Protein AF-J9FDG3-F1 (afdb_monomer_lite)

Organism: NCBI:txid749906

Structure (mmCIF, N/CA/C/O backbone):
data_AF-J9FDG3-F1
#
_entry.id   AF-J9FDG3-F1
#
loop_
_atom_site.group_PDB
_atom_site.id
_atom_site.type_symbol
_atom_site.label_atom_id
_atom_site.label_alt_id
_atom_site.label_comp_id
_atom_site.label_asym_id
_atom_site.label_entity_id
_atom_site.label_seq_id
_atom_site.pdbx_PDB_ins_code
_atom_site.Cartn_x
_atom_site.Cartn_y
_atom_site.Cartn_z
_atom_site.occupancy
_atom_site.B_iso_or_equiv
_atom_site.auth_seq_id
_atom_site.auth_comp_id
_atom_site.auth_asym_id
_atom_site.auth_atom_id
_atom_site.pdbx_PDB_model_num
ATOM 1 N N . GLU A 1 1 ? -33.854 40.418 53.966 1.00 64.88 1 GLU A N 1
ATOM 2 C CA . GLU A 1 1 ? -34.049 41.088 52.655 1.00 64.88 1 GLU A CA 1
ATOM 3 C C . GLU A 1 1 ? -32.856 41.952 52.209 1.00 64.88 1 GLU A C 1
ATOM 5 O O . GLU A 1 1 ? -32.476 41.895 51.046 1.00 64.88 1 GLU A O 1
ATOM 10 N N . ILE A 1 2 ? -32.213 42.694 53.122 1.00 73.00 2 ILE A N 1
ATOM 11 C CA . ILE A 1 2 ? -31.102 43.628 52.822 1.00 73.00 2 ILE A CA 1
ATOM 12 C C . ILE A 1 2 ? -29.886 42.949 52.161 1.00 73.00 2 ILE A C 1
ATOM 14 O O . ILE A 1 2 ? -29.333 43.473 51.197 1.00 73.00 2 ILE A O 1
ATOM 18 N N . GLN A 1 3 ? -29.503 41.752 52.613 1.00 73.94 3 GLN A N 1
ATOM 19 C CA . GLN A 1 3 ? -28.351 41.024 52.058 1.00 73.94 3 GLN A CA 1
ATOM 20 C C . GLN A 1 3 ? -28.534 40.641 50.580 1.00 73.94 3 GLN A C 1
ATOM 22 O O . GLN A 1 3 ? -27.583 40.698 49.805 1.00 73.94 3 GLN A O 1
ATOM 27 N N . ARG A 1 4 ? -29.767 40.323 50.162 1.00 77.88 4 ARG A N 1
ATOM 28 C CA . ARG A 1 4 ? -30.075 39.902 48.786 1.00 77.88 4 ARG A CA 1
ATOM 29 C C . ARG A 1 4 ? -29.993 41.079 47.807 1.00 77.88 4 ARG A C 1
ATOM 31 O O . ARG A 1 4 ? -29.363 40.962 46.763 1.00 77.88 4 ARG A O 1
ATOM 38 N N . LYS A 1 5 ? -30.524 42.242 48.208 1.00 77.06 5 LYS A N 1
ATOM 39 C CA . LYS A 1 5 ? -30.442 43.499 47.438 1.00 77.06 5 LYS A CA 1
ATOM 40 C C . LYS A 1 5 ? -29.009 44.036 47.334 1.00 77.06 5 LYS A C 1
ATOM 42 O O . LYS A 1 5 ? -28.647 44.609 46.310 1.00 77.06 5 LYS A O 1
ATOM 47 N N . SER A 1 6 ? -28.190 43.840 48.371 1.00 77.94 6 SER A N 1
ATOM 48 C CA . SER A 1 6 ? -26.764 44.198 48.341 1.00 77.94 6 SER A CA 1
ATOM 49 C C . SER A 1 6 ? -25.989 43.349 47.326 1.00 77.94 6 SER A C 1
ATOM 51 O O . SER A 1 6 ? -25.244 43.886 46.507 1.00 77.94 6 SER A O 1
ATOM 53 N N . PHE A 1 7 ? -26.237 42.035 47.316 1.00 81.81 7 PHE A N 1
ATOM 54 C CA . PHE A 1 7 ? -25.605 41.102 46.383 1.00 81.81 7 PHE A CA 1
ATOM 55 C C . PHE A 1 7 ? -25.985 41.379 44.920 1.00 81.81 7 PHE A C 1
ATOM 57 O O . PHE A 1 7 ? -25.121 41.419 44.049 1.00 81.81 7 PHE A O 1
ATOM 64 N N . GLU A 1 8 ? -27.265 41.643 44.643 1.00 80.19 8 GLU A N 1
ATOM 65 C CA . GLU A 1 8 ? -27.723 41.995 43.291 1.00 80.19 8 GLU A CA 1
ATOM 66 C C . GLU A 1 8 ? -27.106 43.305 42.786 1.00 80.19 8 GLU A C 1
ATOM 68 O O . GLU A 1 8 ? -26.728 43.397 41.618 1.00 80.19 8 GLU A O 1
ATOM 73 N N . ARG A 1 9 ? -26.940 44.302 43.667 1.00 79.00 9 ARG A N 1
ATOM 74 C CA . ARG A 1 9 ? -26.308 45.580 43.312 1.00 79.00 9 ARG A CA 1
ATOM 75 C C . ARG A 1 9 ? -24.813 45.416 43.021 1.00 79.00 9 ARG A C 1
ATOM 77 O O . ARG A 1 9 ? -24.331 45.998 42.054 1.00 79.00 9 ARG A O 1
ATOM 84 N N . GLN A 1 10 ? -24.099 44.599 43.803 1.00 76.50 10 GLN A N 1
ATOM 85 C CA . GLN A 1 10 ? -22.696 44.257 43.527 1.00 76.50 10 GLN A CA 1
ATOM 86 C C . GLN A 1 10 ? -22.551 43.530 42.187 1.00 76.50 10 GLN A C 1
ATOM 88 O O . GLN A 1 10 ? -21.759 43.953 41.349 1.00 76.50 10 GLN A O 1
ATOM 93 N N . LYS A 1 11 ? -23.390 42.518 41.936 1.00 78.81 11 LYS A N 1
ATOM 94 C CA . LYS A 1 11 ? -23.383 41.756 40.681 1.00 78.81 11 LYS A CA 1
ATOM 95 C C . LYS A 1 11 ? -23.701 42.626 39.456 1.00 78.81 11 LYS A C 1
ATOM 97 O O . LYS A 1 11 ? -23.141 42.415 38.385 1.00 78.81 11 LYS A O 1
ATOM 102 N N . ALA A 1 12 ? -24.581 43.620 39.596 1.00 78.06 12 ALA A N 1
ATOM 103 C CA . ALA A 1 12 ? -24.896 44.565 38.523 1.00 78.06 12 ALA A CA 1
ATOM 104 C C . ALA A 1 12 ? -23.731 45.522 38.209 1.00 78.06 12 ALA A C 1
ATOM 106 O O . ALA A 1 12 ? -23.481 45.804 37.038 1.00 78.06 12 ALA A O 1
ATOM 107 N N . ILE A 1 13 ? -23.000 45.984 39.231 1.00 75.06 13 ILE A N 1
ATOM 108 C CA . ILE A 1 13 ? -21.799 46.820 39.057 1.00 75.06 13 ILE A CA 1
ATOM 109 C C . ILE A 1 13 ? -20.673 46.013 38.396 1.00 75.06 13 ILE A C 1
ATOM 111 O O . ILE A 1 13 ? -20.053 46.488 37.449 1.00 75.06 13 ILE A O 1
ATOM 115 N N . GLU A 1 14 ? -20.457 44.773 38.833 1.00 68.25 14 GLU A N 1
ATOM 116 C CA . GLU A 1 14 ? -19.460 43.861 38.259 1.00 68.25 14 GLU A CA 1
ATOM 117 C C . GLU A 1 14 ? -19.756 43.534 36.783 1.00 68.25 14 GLU A C 1
ATOM 119 O O . GLU A 1 14 ? -18.870 43.615 35.929 1.00 68.25 14 GLU A O 1
ATOM 124 N N . ASN A 1 15 ? -21.028 43.278 36.452 1.00 70.88 15 ASN A N 1
ATOM 125 C CA . ASN A 1 15 ? -21.485 43.099 35.071 1.00 70.88 15 ASN A CA 1
ATOM 126 C C . ASN A 1 15 ? -21.357 44.376 34.219 1.00 70.88 15 ASN A C 1
ATOM 128 O 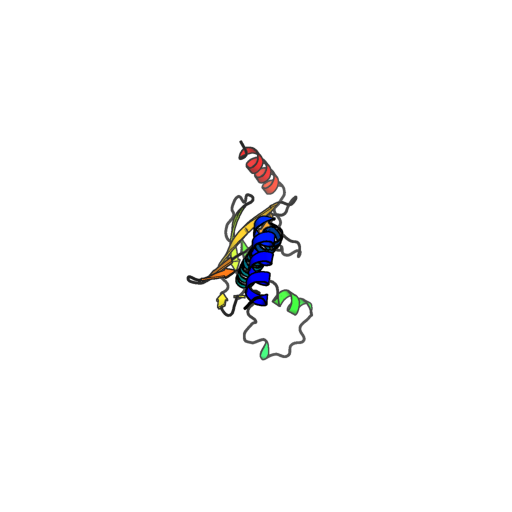O . ASN A 1 15 ? -21.103 44.273 33.018 1.00 70.88 15 ASN A O 1
ATOM 132 N N . GLY A 1 16 ? -21.542 45.562 34.812 1.00 69.69 16 GLY A N 1
ATOM 133 C CA . GLY A 1 16 ? -21.394 46.859 34.141 1.00 69.69 16 GLY A CA 1
ATOM 134 C C . GLY A 1 16 ? -19.938 47.251 33.861 1.00 69.69 16 GLY A C 1
ATOM 135 O O . GLY A 1 16 ? -19.675 47.943 32.882 1.00 69.69 16 GLY A O 1
ATOM 136 N N . LEU A 1 17 ? -18.995 46.764 34.676 1.00 71.19 17 LEU A N 1
ATOM 137 C CA . LEU A 1 17 ? -17.545 46.951 34.516 1.00 71.19 17 LEU A CA 1
ATOM 138 C C . LEU A 1 17 ? -16.888 45.892 33.609 1.00 71.19 17 LEU A C 1
ATOM 140 O O . LEU A 1 17 ? -15.703 45.997 33.307 1.00 71.19 17 LEU A O 1
ATOM 144 N N . GLY A 1 18 ? -17.635 44.872 33.169 1.00 61.62 18 GLY A N 1
ATOM 145 C CA . GLY A 1 18 ? -17.162 43.852 32.223 1.00 61.62 18 GLY A CA 1
ATOM 146 C C . GLY A 1 18 ? -16.192 42.811 32.800 1.00 61.62 18 GLY A C 1
ATOM 147 O O . GLY A 1 18 ? -15.691 41.982 32.045 1.00 61.62 18 GLY A O 1
ATOM 148 N N . ILE A 1 19 ? -15.963 42.811 34.116 1.00 61.19 19 ILE A N 1
ATOM 149 C CA . ILE A 1 19 ? -14.903 42.040 34.791 1.00 61.19 19 ILE A CA 1
ATOM 150 C C . ILE A 1 19 ? -15.129 40.512 34.714 1.00 61.19 19 ILE A C 1
ATOM 152 O O . ILE A 1 19 ? -14.160 39.766 34.714 1.00 61.19 19 ILE A O 1
ATOM 156 N N . GLY A 1 20 ? -16.367 40.032 34.532 1.00 59.16 20 GLY A N 1
ATOM 157 C CA . GLY A 1 20 ? -16.679 38.594 34.398 1.00 59.16 20 GLY A CA 1
ATOM 158 C C . GLY A 1 20 ? -16.922 38.070 32.972 1.00 59.16 20 GLY A C 1
ATOM 159 O O . GLY A 1 20 ? -17.008 36.860 32.775 1.00 59.16 20 GLY A O 1
ATOM 160 N N . ARG A 1 21 ? -17.048 38.943 31.956 1.00 61.09 21 ARG A N 1
ATOM 161 C CA . ARG A 1 21 ? -17.332 38.501 30.569 1.00 61.09 21 ARG A CA 1
ATOM 162 C C . ARG A 1 21 ? -16.129 37.819 29.921 1.00 61.09 21 ARG A C 1
ATOM 164 O O . ARG A 1 21 ? -16.305 36.818 29.237 1.00 61.09 21 ARG A O 1
ATOM 171 N N . PHE A 1 22 ? -14.924 38.320 30.190 1.00 56.16 22 PHE A N 1
ATOM 172 C CA . PHE A 1 22 ? -13.680 37.723 29.699 1.00 56.16 22 PHE A CA 1
ATOM 173 C C . PHE A 1 22 ? -13.487 36.295 30.230 1.00 56.16 22 PHE A C 1
ATOM 175 O O . PHE A 1 22 ? -13.153 35.405 29.454 1.00 56.16 22 PHE A O 1
ATOM 182 N N . ASP A 1 23 ? -13.812 36.053 31.503 1.00 66.69 23 ASP A N 1
ATOM 183 C CA . ASP A 1 23 ? -13.740 34.723 32.118 1.00 66.69 23 ASP A CA 1
ATOM 184 C C . ASP A 1 23 ? -14.783 33.747 31.545 1.00 66.69 23 ASP A C 1
ATOM 186 O O . ASP A 1 23 ? -14.505 32.557 31.368 1.00 66.69 23 ASP A O 1
ATOM 190 N N . GLU A 1 24 ? -16.004 34.212 31.253 1.00 69.00 24 GLU A N 1
ATOM 191 C CA . GLU A 1 24 ? -17.035 33.379 30.620 1.00 69.00 24 GLU A CA 1
ATOM 192 C C . GLU A 1 24 ? -16.695 33.032 29.168 1.00 69.00 24 GLU A C 1
ATOM 194 O O . GLU A 1 24 ? -16.886 31.885 28.749 1.00 69.00 24 GLU A O 1
ATOM 199 N N . ASP A 1 25 ? -16.179 33.996 28.409 1.00 73.25 25 ASP A N 1
ATOM 200 C CA . ASP A 1 25 ? -15.775 33.795 27.020 1.00 73.25 25 ASP A CA 1
ATOM 201 C C . ASP A 1 25 ? -14.540 32.886 26.930 1.00 73.25 25 ASP A C 1
ATOM 203 O O . ASP A 1 25 ? -14.511 31.970 26.106 1.00 73.25 25 ASP A O 1
ATOM 207 N N . GLU A 1 26 ? -13.574 33.026 27.844 1.00 74.75 26 GLU A N 1
ATOM 208 C CA . GLU A 1 26 ? -12.412 32.136 27.936 1.00 74.75 26 GLU A CA 1
ATOM 209 C C . GLU A 1 26 ? -12.817 30.699 28.313 1.00 74.75 26 GLU A C 1
ATOM 211 O O . GLU A 1 26 ? -12.326 29.728 27.727 1.00 74.75 26 GLU A O 1
ATOM 216 N N . ARG A 1 27 ? -13.786 30.528 29.226 1.00 77.44 27 ARG A N 1
ATOM 217 C CA . ARG A 1 27 ? -14.349 29.207 29.565 1.00 77.44 27 ARG A CA 1
ATOM 218 C C . ARG A 1 27 ? -15.084 28.572 28.388 1.00 77.44 27 ARG A C 1
ATOM 220 O O . ARG A 1 27 ? -14.920 27.371 28.162 1.00 77.44 27 ARG A O 1
ATOM 227 N N . LYS A 1 28 ? -15.875 29.344 27.635 1.00 80.12 28 LYS A N 1
ATOM 228 C CA . LYS A 1 28 ? -16.568 28.857 26.429 1.00 80.12 28 LYS A CA 1
ATOM 229 C C . LYS A 1 28 ? -15.578 28.469 25.338 1.00 80.12 28 LYS A C 1
ATOM 231 O O . LYS A 1 28 ? -15.734 27.404 24.744 1.00 80.12 28 LYS A O 1
ATOM 236 N N . GLU A 1 29 ? -14.540 29.270 25.113 1.00 78.38 29 GLU A N 1
ATOM 237 C CA . GLU A 1 29 ? -13.507 28.973 24.119 1.00 78.38 29 GLU A CA 1
ATOM 238 C C . GLU A 1 29 ? -12.692 27.734 24.510 1.00 78.38 29 GLU A C 1
ATOM 240 O O . GLU A 1 29 ? -12.427 26.873 23.668 1.00 78.38 29 GLU A O 1
ATOM 245 N N . LYS A 1 30 ? -12.384 27.562 25.802 1.00 81.25 30 LYS A N 1
ATOM 246 C CA . LYS A 1 30 ? -11.760 26.338 26.319 1.00 81.25 30 LYS A CA 1
ATOM 247 C C . LYS A 1 30 ? -12.657 25.112 26.124 1.00 81.25 30 LYS A C 1
ATOM 249 O O . LYS A 1 30 ? -12.190 24.104 25.608 1.00 81.25 30 LYS A O 1
ATOM 254 N N . GLN A 1 31 ? -13.954 25.201 26.430 1.00 82.81 31 GLN A N 1
ATOM 255 C CA . GLN A 1 31 ? -14.911 24.112 26.175 1.00 82.81 31 GLN A CA 1
ATOM 256 C C . GLN A 1 31 ? -15.048 23.785 24.679 1.00 82.81 31 GLN A C 1
ATOM 258 O O . GLN A 1 31 ? -15.151 22.613 24.300 1.00 82.81 31 GLN A O 1
ATOM 263 N N . ARG A 1 32 ? -15.012 24.798 23.805 1.00 80.88 32 ARG A N 1
ATOM 264 C CA . ARG A 1 32 ? -14.991 24.615 22.345 1.00 80.88 32 ARG A CA 1
ATOM 265 C C . ARG A 1 32 ? -13.715 23.916 21.888 1.00 80.88 32 ARG A C 1
ATOM 267 O O . ARG A 1 32 ? -13.781 22.970 21.111 1.00 80.88 32 ARG A O 1
ATOM 274 N N . ARG A 1 33 ? -12.555 24.330 22.397 1.00 78.81 33 ARG A N 1
ATOM 275 C CA . ARG A 1 33 ? -11.270 23.676 22.114 1.00 78.81 33 ARG A CA 1
ATOM 276 C C . ARG A 1 33 ? -11.250 22.228 22.591 1.00 78.81 33 ARG A C 1
ATOM 278 O O . ARG A 1 33 ? -10.859 21.356 21.821 1.00 78.81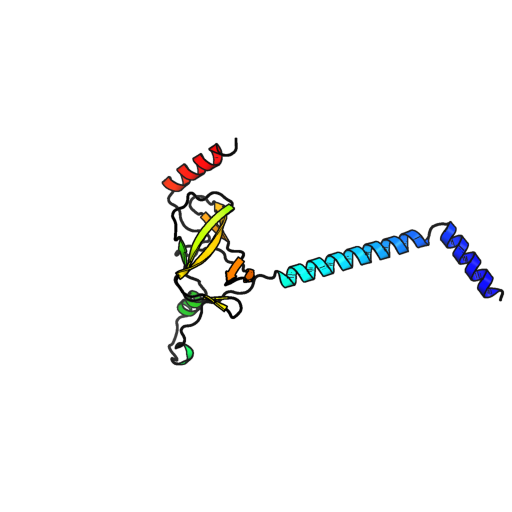 33 ARG A O 1
ATOM 285 N N . ASP A 1 34 ? -11.733 21.969 23.800 1.00 83.19 34 ASP A N 1
ATOM 286 C CA . ASP A 1 34 ? -11.777 20.630 24.388 1.00 83.19 34 ASP A CA 1
ATOM 287 C C . ASP A 1 34 ? -12.751 19.709 23.637 1.00 83.19 34 ASP A C 1
ATOM 289 O O . ASP A 1 34 ? -12.452 18.535 23.416 1.00 83.19 34 ASP A O 1
ATOM 293 N N . SER A 1 35 ? -13.900 20.228 23.189 1.00 80.12 35 SER A N 1
ATOM 294 C CA . SER A 1 35 ? -14.848 19.465 22.363 1.00 80.12 35 SER A CA 1
ATOM 295 C C . SER A 1 35 ? -14.293 19.169 20.967 1.00 80.12 35 SER A C 1
ATOM 297 O O . SER A 1 35 ? -14.359 18.023 20.526 1.00 80.12 35 SER A O 1
ATOM 299 N N . ILE A 1 36 ? -13.659 20.141 20.303 1.00 79.69 36 ILE A N 1
ATOM 300 C CA . ILE A 1 36 ? -12.975 19.924 19.016 1.00 79.69 36 ILE A CA 1
ATOM 301 C C . ILE A 1 36 ? -11.831 18.910 19.168 1.00 79.69 36 ILE A C 1
ATOM 303 O O . ILE A 1 36 ? -11.640 18.058 18.299 1.00 79.69 36 ILE A O 1
ATOM 307 N N . ALA A 1 37 ? -11.078 18.974 20.269 1.00 79.94 37 ALA A N 1
ATOM 308 C CA . ALA A 1 37 ? -10.005 18.031 20.556 1.00 79.94 37 ALA A CA 1
ATOM 309 C C . ALA A 1 37 ? -10.539 16.605 20.755 1.00 79.94 37 ALA A C 1
ATOM 311 O O . ALA A 1 37 ? -9.993 15.684 20.150 1.00 79.94 37 ALA A O 1
ATOM 312 N N . ARG A 1 38 ? -11.631 16.421 21.515 1.00 79.94 38 ARG A N 1
ATOM 313 C CA . ARG A 1 38 ? -12.278 15.106 21.683 1.00 79.94 38 ARG A CA 1
ATOM 314 C C . ARG A 1 38 ? -12.772 14.533 20.362 1.00 79.94 38 ARG A C 1
ATOM 316 O O . ARG A 1 38 ? -12.458 13.387 20.068 1.00 79.94 38 ARG A O 1
ATOM 323 N N . VAL A 1 39 ? -13.463 15.329 19.543 1.00 77.69 39 VAL A N 1
ATOM 324 C CA . VAL A 1 39 ? -13.960 14.874 18.232 1.00 77.69 39 VAL A CA 1
ATOM 325 C C . VAL A 1 39 ? -12.798 14.454 17.327 1.00 77.69 39 VAL A C 1
ATOM 327 O O . VAL A 1 39 ? -12.819 13.360 16.771 1.00 77.69 39 VAL A O 1
ATOM 330 N N . ARG A 1 40 ? -11.726 15.256 17.245 1.00 75.81 40 ARG A N 1
ATOM 331 C CA . ARG A 1 40 ? -10.515 14.882 16.487 1.00 75.81 40 ARG A CA 1
ATOM 332 C C . ARG A 1 40 ? -9.853 13.616 17.022 1.00 75.81 40 ARG A C 1
ATOM 334 O O . ARG A 1 40 ? -9.301 12.837 16.248 1.00 75.81 40 ARG A O 1
ATOM 341 N N . GLN A 1 41 ? -9.860 13.424 18.338 1.00 71.00 41 GLN A N 1
ATOM 342 C CA . GLN A 1 41 ? -9.281 12.246 18.970 1.00 71.00 41 GLN A CA 1
ATOM 343 C C . GLN A 1 41 ? -10.120 10.996 18.666 1.00 71.00 41 GLN A C 1
ATOM 345 O O . GLN A 1 41 ? -9.552 9.984 18.272 1.00 71.00 41 GLN A O 1
ATOM 350 N N . GLU A 1 42 ? -11.449 11.083 18.730 1.00 71.75 42 GLU A N 1
ATOM 351 C CA . GLU A 1 42 ? -12.373 10.003 18.354 1.00 71.75 42 GLU A CA 1
ATOM 352 C C . GLU A 1 42 ? -12.295 9.641 16.864 1.00 71.75 42 GLU A C 1
ATOM 354 O O . GLU A 1 42 ? -12.267 8.459 16.513 1.00 71.75 42 GLU A O 1
ATOM 359 N N . GLU A 1 43 ? -12.195 10.630 15.973 1.00 69.06 43 GLU A N 1
ATOM 360 C CA . GLU A 1 43 ? -11.961 10.385 14.545 1.00 69.06 43 GLU A CA 1
ATOM 361 C C . GLU A 1 43 ? -10.614 9.701 14.304 1.00 69.06 43 GLU A C 1
ATOM 363 O O . GLU A 1 43 ? -10.521 8.770 13.499 1.00 69.06 43 GLU A O 1
ATOM 368 N N . LYS A 1 44 ? -9.571 10.111 15.037 1.00 70.50 44 LYS A N 1
ATOM 369 C CA . LYS A 1 44 ? -8.251 9.480 14.972 1.00 70.50 44 LYS A CA 1
ATOM 370 C C . LYS A 1 44 ? -8.297 8.034 15.458 1.00 70.50 44 LYS A C 1
ATOM 372 O O . LYS A 1 44 ? -7.673 7.202 14.812 1.00 70.50 44 LYS A O 1
ATOM 377 N N . GLU A 1 45 ? -9.031 7.728 16.534 1.00 69.50 45 GLU A N 1
ATOM 378 C CA . GLU A 1 45 ? -9.261 6.356 17.020 1.00 69.50 45 GLU A CA 1
ATOM 379 C C . GLU A 1 45 ? -10.003 5.504 15.983 1.00 69.50 45 GLU A C 1
ATOM 381 O O . GLU A 1 45 ? -9.571 4.393 15.674 1.00 69.50 45 GLU A O 1
ATOM 386 N N . ARG A 1 46 ? -11.087 6.031 15.394 1.00 67.25 46 ARG A N 1
ATOM 387 C CA . ARG A 1 46 ? -11.844 5.334 14.339 1.00 67.25 46 ARG A CA 1
ATOM 388 C C . ARG A 1 46 ? -11.007 5.069 13.096 1.00 67.25 46 ARG A C 1
ATOM 390 O O . ARG A 1 46 ? -11.158 4.018 12.479 1.00 67.25 46 ARG A O 1
ATOM 397 N N . ASN A 1 47 ? -10.139 6.008 12.731 1.00 67.69 47 ASN A N 1
ATOM 398 C CA . ASN A 1 47 ? -9.266 5.903 11.568 1.00 67.69 47 ASN A CA 1
ATOM 399 C C . ASN A 1 47 ? -7.889 5.304 11.903 1.00 67.69 47 ASN A C 1
ATOM 401 O O . ASN A 1 47 ? -6.931 5.459 11.144 1.00 67.69 47 ASN A O 1
ATOM 405 N N . ARG A 1 48 ? -7.746 4.613 13.043 1.00 76.00 48 ARG A N 1
ATOM 406 C CA . ARG A 1 48 ? -6.503 3.891 13.320 1.00 76.00 48 ARG A CA 1
ATOM 407 C C . ARG A 1 48 ? -6.303 2.798 12.266 1.00 76.00 48 ARG A C 1
ATOM 409 O O . ARG A 1 48 ? -7.224 2.011 12.028 1.00 76.00 48 ARG A O 1
ATOM 416 N N . PRO A 1 49 ? -5.115 2.730 11.636 1.00 71.19 49 PRO A N 1
ATOM 417 C CA . PRO A 1 49 ? -4.830 1.703 10.649 1.00 71.19 49 PRO A CA 1
ATOM 418 C C . PRO A 1 49 ? -4.885 0.338 11.327 1.00 71.19 49 PRO A C 1
ATOM 420 O O . PRO A 1 49 ? -4.246 0.112 12.356 1.00 71.19 49 PRO A O 1
ATOM 423 N N . LYS A 1 50 ? -5.669 -0.572 10.756 1.00 76.50 50 LYS A N 1
ATOM 424 C CA . LYS A 1 50 ? -5.808 -1.923 11.282 1.00 76.50 50 LYS A CA 1
ATOM 425 C C . LYS A 1 50 ? -4.603 -2.763 10.884 1.00 76.50 50 LYS A C 1
ATOM 427 O O . LYS A 1 50 ? -4.080 -2.644 9.774 1.00 76.50 50 LYS A O 1
ATOM 432 N N . LEU A 1 51 ? -4.174 -3.611 11.814 1.00 70.62 51 LEU A N 1
ATOM 433 C CA . LEU A 1 51 ? -3.050 -4.511 11.601 1.00 70.62 51 LEU A CA 1
ATOM 434 C C . LEU A 1 51 ? -3.420 -5.573 10.561 1.00 70.62 51 LEU A C 1
ATOM 436 O O . LEU A 1 51 ? -4.507 -6.157 10.606 1.00 70.62 51 LEU A O 1
ATOM 440 N N . VAL A 1 52 ? -2.497 -5.815 9.636 1.00 65.88 52 VAL A N 1
ATOM 441 C CA . VAL A 1 52 ? -2.593 -6.879 8.640 1.00 65.88 52 VAL A CA 1
ATOM 442 C C . VAL A 1 52 ? -1.592 -7.962 9.001 1.00 65.88 52 VAL A C 1
ATOM 444 O O . VAL A 1 52 ? -0.440 -7.655 9.295 1.00 65.88 52 VAL A O 1
ATOM 447 N N . ILE A 1 53 ? -2.038 -9.215 8.991 1.00 73.25 53 ILE A N 1
ATOM 448 C CA . ILE A 1 53 ? -1.225 -10.372 9.364 1.00 73.25 53 ILE A CA 1
ATOM 449 C C . ILE A 1 53 ? -1.361 -11.407 8.246 1.00 73.25 53 ILE A C 1
ATOM 451 O O . ILE A 1 53 ? -2.460 -11.606 7.720 1.00 73.25 53 ILE A O 1
ATOM 455 N N . LYS A 1 54 ? -0.267 -12.070 7.863 1.00 69.69 54 LYS A N 1
ATOM 456 C CA . LYS A 1 54 ? -0.331 -13.219 6.953 1.00 69.69 54 LYS A CA 1
ATOM 457 C C . LYS A 1 54 ? -1.222 -14.292 7.578 1.00 69.69 54 LYS A C 1
ATOM 459 O O . LYS A 1 54 ? -1.126 -14.562 8.776 1.00 69.69 54 LYS A O 1
ATOM 464 N N . SER A 1 55 ? -2.133 -14.872 6.800 1.00 65.62 55 SER A N 1
ATOM 465 C CA . SER A 1 55 ? -2.914 -15.999 7.301 1.00 65.62 55 SER A CA 1
ATOM 466 C C . SER A 1 55 ? -1.957 -17.177 7.472 1.00 65.62 55 SER A C 1
ATOM 468 O O . SER A 1 55 ? -1.400 -17.639 6.482 1.00 65.62 55 SER A O 1
ATOM 470 N N . GLY A 1 56 ? -1.760 -17.655 8.702 1.00 58.16 56 GLY A N 1
ATOM 471 C CA . GLY A 1 56 ? -0.966 -18.860 8.939 1.00 58.16 56 GLY A CA 1
ATOM 472 C C . GLY A 1 56 ? -1.531 -20.052 8.164 1.00 58.16 56 GLY A C 1
ATOM 473 O O . GLY A 1 56 ? -2.754 -20.182 8.011 1.00 58.16 56 GLY A O 1
ATOM 474 N N . ASP A 1 57 ? -0.644 -20.912 7.666 1.00 59.56 57 ASP A N 1
ATOM 475 C CA . ASP A 1 57 ? -1.038 -22.207 7.127 1.00 59.56 57 ASP A CA 1
ATOM 476 C C . ASP A 1 57 ? -1.782 -22.980 8.217 1.00 59.56 57 ASP A C 1
ATOM 478 O O . ASP A 1 57 ? -1.296 -23.147 9.335 1.00 59.56 57 ASP A O 1
ATOM 482 N N . THR A 1 58 ? -2.973 -23.478 7.892 1.00 54.66 58 THR A N 1
ATOM 483 C CA . THR A 1 58 ? -3.901 -24.176 8.802 1.00 54.66 58 THR A CA 1
ATOM 484 C C . THR A 1 58 ? -3.330 -25.444 9.460 1.00 54.66 58 THR A C 1
ATOM 486 O O . THR A 1 58 ? -4.024 -26.095 10.234 1.00 54.66 58 THR A O 1
ATOM 489 N N . ASN A 1 59 ? -2.081 -25.807 9.157 1.00 57.75 59 ASN A N 1
ATOM 490 C CA . ASN A 1 59 ? -1.376 -26.969 9.692 1.00 57.75 59 ASN A CA 1
ATOM 491 C C . ASN A 1 59 ? -0.195 -26.611 10.613 1.00 57.75 59 ASN A C 1
ATOM 493 O O . ASN A 1 59 ? 0.391 -27.524 11.188 1.00 57.75 59 ASN A O 1
ATOM 497 N N . ALA A 1 60 ? 0.141 -25.326 10.784 1.00 59.25 60 ALA A N 1
ATOM 498 C CA . ALA A 1 60 ? 1.267 -24.900 11.619 1.00 59.25 60 ALA A CA 1
ATOM 499 C C . ALA A 1 60 ? 1.095 -25.291 13.102 1.00 59.25 60 ALA A C 1
ATOM 501 O O . ALA A 1 60 ? 2.072 -25.588 13.774 1.00 59.25 60 ALA A O 1
ATOM 502 N N . GLU A 1 61 ? -0.143 -25.386 13.598 1.00 57.94 61 GLU A N 1
ATOM 503 C CA . GLU A 1 61 ? -0.423 -25.823 14.978 1.00 57.94 61 GLU A CA 1
ATOM 504 C C . GLU A 1 61 ? -0.263 -27.338 15.200 1.00 57.94 61 GLU A C 1
ATOM 506 O O . GLU A 1 61 ? -0.254 -27.798 16.338 1.00 57.94 61 GLU A O 1
ATOM 511 N N . LYS A 1 62 ? -0.151 -28.139 14.130 1.00 67.06 62 LYS A N 1
ATOM 512 C CA . LYS A 1 62 ? -0.065 -29.610 14.219 1.00 67.06 62 LYS A CA 1
ATOM 513 C C 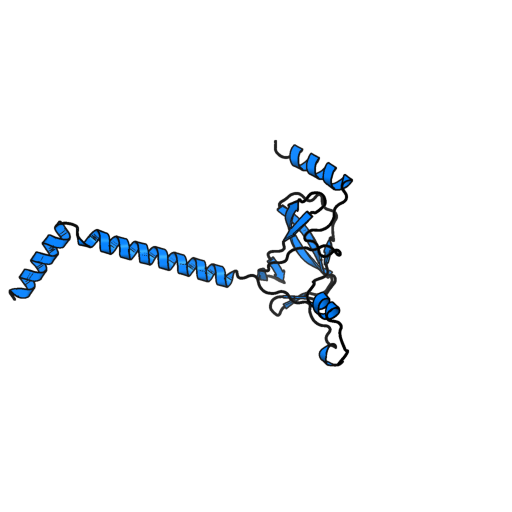. LYS A 1 62 ? 1.366 -30.147 14.181 1.00 67.06 62 LYS A C 1
ATOM 515 O O . LYS A 1 62 ? 1.558 -31.342 14.392 1.00 67.06 62 LYS A O 1
ATOM 520 N N . PHE A 1 63 ? 2.356 -29.292 13.927 1.00 67.56 63 PHE A N 1
ATOM 521 C CA . PHE A 1 63 ? 3.761 -29.675 13.824 1.00 67.56 63 PHE A CA 1
ATOM 522 C C . PHE A 1 63 ? 4.630 -28.788 14.716 1.00 67.56 63 PHE A C 1
ATOM 524 O O . PHE A 1 63 ? 4.703 -27.580 14.527 1.00 67.56 63 PHE A O 1
ATOM 531 N N . HIS A 1 64 ? 5.343 -29.403 15.660 1.00 63.34 64 HIS A N 1
ATOM 532 C CA . HIS A 1 64 ? 6.366 -28.737 16.471 1.00 63.34 64 HIS A CA 1
ATOM 533 C C . HIS A 1 64 ? 7.710 -28.734 15.731 1.00 63.34 64 HIS A C 1
ATOM 535 O O . HIS A 1 64 ? 8.681 -29.343 16.178 1.00 63.34 64 HIS A O 1
ATOM 541 N N . THR A 1 65 ? 7.761 -28.112 14.556 1.00 66.56 65 THR A N 1
ATOM 542 C CA . THR A 1 65 ? 9.020 -27.956 13.820 1.00 66.56 65 THR A CA 1
ATOM 543 C C . THR A 1 65 ? 9.840 -26.845 14.469 1.00 66.56 65 THR A C 1
ATOM 545 O O . THR A 1 65 ? 9.309 -25.778 14.775 1.00 66.56 65 THR A O 1
ATOM 548 N N . VAL A 1 66 ? 11.137 -27.082 14.685 1.00 60.88 66 VAL A N 1
ATOM 549 C CA . VAL A 1 66 ? 12.068 -26.024 15.096 1.00 60.88 66 VAL A CA 1
ATOM 550 C C . VAL A 1 66 ? 12.196 -25.057 13.923 1.00 60.88 66 VAL A C 1
ATOM 552 O O . VAL A 1 66 ? 12.881 -25.346 12.947 1.00 60.88 66 VAL A O 1
ATOM 555 N N . THR A 1 67 ? 11.468 -23.950 13.997 1.00 59.03 67 THR A N 1
ATOM 556 C CA . THR A 1 67 ? 11.508 -22.883 12.998 1.00 59.03 67 THR A CA 1
ATOM 557 C C . THR A 1 67 ? 12.648 -21.925 13.320 1.00 59.03 67 THR A C 1
ATOM 559 O O . THR A 1 67 ? 12.888 -21.582 14.482 1.00 59.03 67 THR A O 1
ATOM 562 N N . SER A 1 68 ? 13.349 -21.491 12.278 1.00 57.34 68 SER A N 1
ATOM 563 C CA . SER A 1 68 ? 14.408 -20.494 12.387 1.00 57.34 68 SER A CA 1
ATOM 564 C C . SER A 1 68 ? 13.774 -19.125 12.668 1.00 57.34 68 SER A C 1
ATOM 566 O O . SER A 1 68 ? 12.673 -18.855 12.187 1.00 57.34 68 SER A O 1
ATOM 568 N N . PRO A 1 69 ? 14.430 -18.207 13.398 1.00 58.22 69 PRO A N 1
ATOM 569 C CA . PRO A 1 69 ? 13.912 -16.848 13.599 1.00 58.22 69 PRO A CA 1
ATOM 570 C C . PRO A 1 69 ? 13.523 -16.139 12.287 1.00 58.22 69 PRO A C 1
ATOM 572 O O . PRO A 1 69 ? 12.587 -15.337 12.275 1.00 58.22 69 PRO A O 1
ATOM 575 N N . ASP A 1 70 ? 14.197 -16.490 11.190 1.00 54.69 70 ASP A N 1
ATOM 576 C CA . ASP A 1 70 ? 13.931 -15.985 9.844 1.00 54.69 70 ASP A CA 1
ATOM 577 C C . ASP A 1 70 ? 12.563 -16.425 9.291 1.00 54.69 70 ASP A C 1
ATOM 579 O O . ASP A 1 70 ? 11.856 -15.587 8.729 1.00 54.69 70 ASP A O 1
ATOM 583 N N . ASP A 1 71 ? 12.096 -17.657 9.542 1.00 56.91 71 ASP A N 1
ATOM 584 C CA . ASP A 1 71 ? 10.767 -18.087 9.060 1.00 56.91 71 ASP A CA 1
ATOM 585 C C . ASP A 1 71 ? 9.642 -17.340 9.805 1.00 56.91 71 ASP A C 1
ATOM 587 O O . ASP A 1 71 ? 8.582 -17.038 9.250 1.00 56.91 71 ASP A O 1
ATOM 591 N N . ALA A 1 72 ? 9.875 -16.974 11.071 1.00 55.06 72 ALA A N 1
ATOM 592 C CA . ALA A 1 72 ? 8.943 -16.158 11.851 1.00 55.06 72 ALA A CA 1
ATOM 593 C C . ALA A 1 72 ? 8.897 -14.690 11.378 1.00 55.06 72 ALA A C 1
ATOM 595 O O . ALA A 1 72 ? 7.877 -14.011 11.557 1.00 55.06 72 ALA A O 1
ATOM 596 N N . ALA A 1 73 ? 9.981 -14.186 10.779 1.00 53.34 73 ALA A N 1
ATOM 597 C CA . ALA A 1 73 ? 10.028 -12.875 10.137 1.00 53.34 73 ALA A CA 1
ATOM 598 C C . ALA A 1 73 ? 9.377 -12.905 8.741 1.00 53.34 73 ALA A C 1
ATOM 600 O O . ALA A 1 73 ? 8.564 -12.026 8.440 1.00 53.34 73 ALA A O 1
ATOM 601 N N . GLU A 1 74 ? 9.627 -13.946 7.937 1.00 54.19 74 GLU A N 1
ATOM 602 C CA . GLU A 1 74 ? 8.927 -14.188 6.665 1.00 54.19 74 GLU A CA 1
ATOM 603 C C . GLU A 1 74 ? 7.410 -14.327 6.848 1.00 54.19 74 GLU A C 1
ATOM 605 O O . GLU A 1 74 ? 6.631 -13.877 6.005 1.00 54.19 74 GLU A O 1
ATOM 610 N N . ALA A 1 75 ? 6.962 -14.881 7.978 1.00 59.53 75 ALA A N 1
ATOM 611 C CA . ALA A 1 75 ? 5.544 -14.966 8.315 1.00 59.53 75 ALA A CA 1
ATOM 612 C C . ALA A 1 75 ? 4.866 -13.590 8.488 1.00 59.53 75 ALA A C 1
ATOM 614 O O . ALA A 1 75 ? 3.643 -13.498 8.401 1.00 59.53 75 ALA A O 1
ATOM 615 N N . LYS A 1 76 ? 5.618 -12.505 8.724 1.00 66.56 76 LYS A N 1
ATOM 616 C CA . LYS A 1 76 ? 5.054 -11.150 8.881 1.00 66.56 76 LYS A CA 1
ATOM 617 C C . LYS A 1 76 ? 4.985 -10.372 7.569 1.00 66.56 76 LYS A C 1
ATOM 619 O O . LYS A 1 76 ? 4.218 -9.413 7.481 1.00 66.56 76 LYS A O 1
ATOM 624 N N . LEU A 1 77 ? 5.766 -10.764 6.565 1.00 78.75 77 LEU A N 1
ATOM 625 C CA . LEU A 1 77 ? 5.821 -10.080 5.279 1.00 78.75 77 LEU A CA 1
ATOM 626 C C . LEU A 1 77 ? 4.704 -10.577 4.357 1.00 78.75 77 LEU A C 1
ATOM 628 O O . LEU A 1 77 ? 4.461 -11.774 4.213 1.00 78.75 77 LEU A O 1
ATOM 632 N N . ILE A 1 78 ? 4.017 -9.633 3.717 1.00 87.25 78 ILE A N 1
ATOM 633 C CA . ILE A 1 78 ? 2.962 -9.923 2.746 1.00 87.25 78 ILE A CA 1
ATOM 634 C C . ILE A 1 78 ? 3.578 -9.880 1.360 1.00 87.25 78 ILE A C 1
ATOM 636 O O . ILE A 1 78 ? 3.983 -8.816 0.889 1.00 87.25 78 ILE A O 1
ATOM 640 N N . ARG A 1 79 ? 3.608 -11.024 0.682 1.00 90.31 79 ARG A N 1
ATOM 641 C CA . ARG A 1 79 ? 4.118 -11.091 -0.685 1.00 90.31 79 ARG A CA 1
ATOM 642 C C . ARG A 1 79 ? 3.044 -10.649 -1.670 1.00 90.31 79 ARG A C 1
ATOM 644 O O . ARG A 1 79 ? 1.906 -11.124 -1.639 1.00 90.31 79 ARG A O 1
ATOM 651 N N . ALA A 1 80 ? 3.421 -9.757 -2.574 1.00 92.69 80 ALA A N 1
ATOM 652 C CA . ALA A 1 80 ? 2.575 -9.286 -3.658 1.00 92.69 80 ALA A CA 1
ATOM 653 C C . ALA A 1 80 ? 3.421 -9.015 -4.905 1.00 92.69 80 ALA A C 1
ATOM 655 O O . ALA A 1 80 ? 4.618 -8.762 -4.806 1.00 92.69 80 ALA A O 1
ATOM 656 N N . MET A 1 81 ? 2.790 -9.044 -6.073 1.00 92.56 81 MET A N 1
ATOM 657 C CA . MET A 1 81 ? 3.408 -8.665 -7.342 1.00 92.56 81 MET A CA 1
ATOM 658 C C . MET A 1 81 ? 2.711 -7.447 -7.939 1.00 92.56 81 MET A C 1
ATOM 660 O O . MET A 1 81 ? 1.509 -7.263 -7.753 1.00 92.56 81 MET A O 1
ATOM 664 N N . ILE A 1 82 ? 3.439 -6.635 -8.698 1.00 91.50 82 ILE A N 1
ATOM 665 C CA . ILE A 1 82 ? 2.827 -5.591 -9.520 1.00 91.50 82 ILE A CA 1
ATOM 666 C C . ILE A 1 82 ? 2.191 -6.278 -10.732 1.00 91.50 82 ILE A C 1
ATOM 668 O O . ILE A 1 82 ? 2.874 -6.945 -11.502 1.00 91.50 82 ILE A O 1
ATOM 672 N N . ASP A 1 83 ? 0.872 -6.154 -10.874 1.00 88.31 83 ASP A N 1
ATOM 673 C CA . ASP A 1 83 ? 0.114 -6.870 -11.915 1.00 88.31 83 ASP A CA 1
ATOM 674 C C . ASP A 1 83 ? 0.172 -6.171 -13.279 1.00 88.31 83 ASP A C 1
ATOM 676 O O . ASP A 1 83 ? -0.077 -6.786 -14.309 1.00 88.31 83 ASP A O 1
ATOM 680 N N . GLN A 1 84 ? 0.462 -4.868 -13.294 1.00 86.44 84 GLN A N 1
ATOM 681 C CA . GLN A 1 84 ? 0.462 -4.054 -14.506 1.00 86.44 84 GLN A CA 1
ATOM 682 C C . GLN A 1 84 ? 1.678 -3.143 -14.579 1.00 86.44 84 GLN A C 1
ATOM 684 O O . GLN A 1 84 ? 1.987 -2.418 -13.632 1.00 86.44 84 GLN A O 1
ATOM 689 N N . THR A 1 85 ? 2.298 -3.122 -15.755 1.00 81.81 85 THR A N 1
ATOM 690 C CA . THR A 1 85 ? 3.291 -2.118 -16.119 1.00 81.81 85 THR A CA 1
ATOM 691 C C . THR A 1 85 ? 2.579 -0.800 -16.394 1.00 81.81 85 THR A C 1
ATOM 693 O O . THR A 1 85 ? 1.893 -0.655 -17.404 1.00 81.81 85 THR A O 1
ATOM 696 N N . THR A 1 86 ? 2.752 0.166 -15.498 1.00 79.62 86 THR A N 1
ATOM 697 C CA . THR A 1 86 ? 2.160 1.502 -15.618 1.00 79.62 86 THR A CA 1
ATOM 698 C C . THR A 1 86 ? 3.256 2.552 -15.508 1.00 79.62 86 THR A C 1
ATOM 700 O O . THR A 1 86 ? 4.097 2.468 -14.613 1.00 79.62 86 THR A O 1
ATOM 703 N N . LYS A 1 87 ? 3.227 3.573 -16.379 1.00 79.31 87 LYS A N 1
ATOM 704 C CA . LYS A 1 87 ? 4.051 4.780 -16.212 1.00 79.31 87 LYS A CA 1
ATOM 705 C C . LYS A 1 87 ? 3.601 5.496 -14.937 1.00 79.31 87 LYS A C 1
ATOM 707 O O . LYS A 1 87 ? 2.545 6.122 -14.897 1.00 79.31 87 LYS A O 1
ATOM 712 N N . ALA A 1 88 ? 4.373 5.326 -13.876 1.00 75.19 88 ALA A N 1
ATOM 713 C CA . ALA A 1 88 ? 3.983 5.703 -12.532 1.00 75.19 88 ALA A CA 1
ATOM 714 C C . ALA A 1 88 ? 4.505 7.101 -12.207 1.00 75.19 88 ALA A C 1
ATOM 716 O O . ALA A 1 88 ? 5.706 7.248 -12.070 1.00 75.19 88 ALA A O 1
ATOM 717 N N . LYS A 1 89 ? 3.619 8.094 -12.067 1.00 82.88 89 LYS A N 1
ATOM 718 C CA . LYS A 1 89 ? 3.899 9.416 -11.471 1.00 82.88 89 LYS A CA 1
ATOM 719 C C . LYS A 1 89 ? 3.595 9.440 -9.979 1.00 82.88 89 LYS A C 1
ATOM 721 O O . LYS A 1 89 ? 2.952 8.525 -9.466 1.00 82.88 89 LYS A O 1
ATOM 726 N N . GLU A 1 90 ? 4.015 10.489 -9.279 1.00 85.50 90 GLU A N 1
ATOM 727 C CA . GLU A 1 90 ? 3.628 10.665 -7.877 1.00 85.50 90 GLU A CA 1
ATOM 728 C C . GLU A 1 90 ? 2.100 10.730 -7.788 1.00 85.50 90 GLU A C 1
ATOM 730 O O . GLU A 1 90 ? 1.443 11.300 -8.660 1.00 85.50 90 GLU A O 1
ATOM 735 N N . GLY A 1 91 ? 1.518 10.033 -6.813 1.00 86.56 91 GLY A N 1
ATOM 736 C CA . GLY A 1 91 ? 0.069 9.872 -6.700 1.00 86.56 91 GLY A CA 1
ATOM 737 C C . GLY A 1 91 ? -0.557 8.873 -7.682 1.00 86.56 91 GLY A C 1
ATOM 738 O O . GLY A 1 91 ? -1.753 8.593 -7.578 1.00 86.56 91 GLY A O 1
ATOM 739 N N . THR A 1 92 ? 0.211 8.271 -8.599 1.00 89.94 92 THR A N 1
ATOM 740 C CA . THR A 1 92 ? -0.323 7.238 -9.502 1.00 89.94 92 THR A CA 1
ATOM 741 C C . THR A 1 92 ? -0.761 6.014 -8.712 1.00 89.94 92 THR A C 1
ATOM 743 O O . THR A 1 92 ? -0.079 5.570 -7.786 1.00 89.94 92 THR A O 1
ATOM 746 N N . ARG A 1 93 ? -1.910 5.448 -9.092 1.00 91.81 93 ARG A N 1
ATOM 747 C CA . ARG A 1 93 ? -2.436 4.227 -8.480 1.00 91.81 93 ARG A CA 1
ATOM 748 C C . ARG A 1 93 ? -1.770 3.000 -9.094 1.00 91.81 93 ARG A C 1
ATOM 750 O O . ARG A 1 93 ? -1.790 2.820 -10.308 1.00 91.81 93 ARG A O 1
ATOM 757 N N . LEU A 1 94 ? -1.231 2.140 -8.240 1.00 92.38 94 LEU A N 1
ATOM 758 C CA . LEU A 1 94 ? -0.626 0.864 -8.601 1.00 92.38 94 LEU A CA 1
ATOM 759 C C . LEU A 1 94 ? -1.514 -0.292 -8.143 1.00 92.38 94 LEU A C 1
ATOM 761 O O . LEU A 1 94 ? -2.161 -0.218 -7.094 1.00 92.38 94 LEU A O 1
ATOM 765 N N . ARG A 1 95 ? -1.532 -1.363 -8.941 1.00 94.25 95 ARG A N 1
ATOM 766 C CA . ARG A 1 95 ? -2.266 -2.598 -8.647 1.00 94.25 95 ARG A CA 1
ATOM 767 C C . ARG A 1 95 ? -1.283 -3.678 -8.218 1.00 94.25 95 ARG A C 1
ATOM 769 O O . ARG A 1 95 ? -0.427 -4.090 -9.001 1.00 94.25 95 ARG A O 1
ATOM 776 N N . PHE A 1 96 ? -1.441 -4.137 -6.985 1.00 94.06 96 PHE A N 1
ATOM 777 C CA . PHE A 1 96 ? -0.654 -5.208 -6.395 1.00 94.06 96 PHE A CA 1
ATOM 778 C C . PHE A 1 96 ? -1.520 -6.456 -6.296 1.00 94.06 96 PHE A C 1
ATOM 780 O O . PHE A 1 96 ? -2.597 -6.416 -5.715 1.00 94.06 96 PHE A O 1
ATOM 787 N N . LYS A 1 97 ? -1.074 -7.573 -6.848 1.00 95.06 97 LYS A N 1
ATOM 788 C CA . LYS A 1 97 ? -1.741 -8.863 -6.713 1.00 95.06 97 LYS A CA 1
ATOM 789 C C . LYS A 1 97 ? -1.100 -9.638 -5.575 1.00 95.06 97 LYS A C 1
ATOM 791 O O . LYS A 1 97 ? 0.107 -9.865 -5.597 1.00 95.06 97 LYS A O 1
ATOM 796 N N . LEU A 1 98 ? -1.895 -10.043 -4.591 1.00 94.12 98 LEU A N 1
ATOM 797 C CA . LEU A 1 98 ? -1.406 -10.842 -3.473 1.00 94.12 98 LEU A CA 1
ATOM 798 C C . LEU A 1 98 ? -0.898 -12.202 -3.947 1.00 94.12 98 LEU A C 1
ATOM 800 O O . LEU A 1 98 ? -1.550 -12.868 -4.750 1.00 94.12 98 LEU A O 1
ATOM 804 N N . LEU A 1 99 ? 0.248 -12.622 -3.425 1.00 92.19 99 LEU A N 1
ATOM 805 C CA . LEU A 1 99 ? 0.799 -13.961 -3.642 1.00 92.19 99 LEU A CA 1
ATOM 806 C C . LEU A 1 99 ? 0.475 -14.897 -2.472 1.00 92.19 99 LEU A C 1
ATOM 808 O O . LEU A 1 99 ? 0.345 -16.102 -2.680 1.00 92.19 99 LEU A O 1
ATOM 812 N N . ASP A 1 100 ? 0.246 -14.325 -1.289 1.00 88.44 100 ASP A N 1
ATOM 813 C CA . ASP A 1 100 ? -0.100 -15.043 -0.064 1.00 88.44 100 ASP A CA 1
ATOM 814 C C . ASP A 1 100 ? -1.560 -14.787 0.354 1.00 88.44 100 ASP A C 1
ATOM 816 O O . ASP A 1 100 ? -2.142 -13.740 0.056 1.00 88.44 100 ASP A O 1
ATOM 820 N N . ASP A 1 101 ? -2.147 -15.739 1.086 1.00 88.38 101 ASP A N 1
ATOM 821 C CA . ASP A 1 101 ? -3.388 -15.513 1.833 1.00 88.38 101 ASP A CA 1
ATOM 822 C C . ASP A 1 101 ? -3.087 -14.582 3.028 1.00 88.38 101 ASP A C 1
ATOM 824 O O . ASP A 1 101 ? -2.178 -14.844 3.821 1.00 88.38 101 ASP A O 1
ATOM 828 N N . ILE A 1 102 ? -3.863 -13.509 3.195 1.00 89.81 102 ILE A N 1
ATOM 829 C CA . ILE A 1 102 ? -3.706 -12.565 4.314 1.00 89.81 102 ILE A CA 1
ATOM 830 C C . ILE A 1 102 ? -5.002 -12.416 5.101 1.00 89.81 102 ILE A C 1
ATOM 832 O O . ILE A 1 102 ? -6.0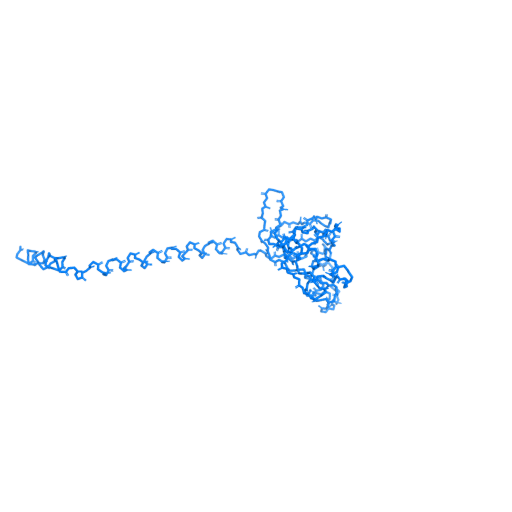96 -12.490 4.546 1.00 89.81 102 ILE A O 1
ATOM 836 N N . THR A 1 103 ? -4.896 -12.147 6.397 1.00 87.75 103 THR A N 1
ATOM 837 C CA . THR A 1 103 ? -6.036 -11.803 7.247 1.00 87.75 103 THR A CA 1
ATOM 838 C C . THR A 1 103 ? -5.950 -10.328 7.623 1.00 87.75 103 THR A C 1
ATOM 840 O O . THR A 1 103 ? -5.019 -9.888 8.298 1.00 87.75 103 THR A O 1
ATOM 843 N N . VAL A 1 104 ? -6.954 -9.554 7.215 1.00 85.50 104 VAL A N 1
ATOM 844 C CA . VAL A 1 104 ? -7.110 -8.140 7.563 1.00 85.50 104 VAL A CA 1
ATOM 845 C C . VAL A 1 104 ? -8.391 -8.008 8.379 1.00 85.50 104 VAL A C 1
ATOM 847 O O . VAL A 1 104 ? -9.478 -8.236 7.858 1.00 85.50 104 VAL A O 1
ATOM 850 N N . SER A 1 105 ? -8.301 -7.608 9.651 1.00 81.75 105 SER A N 1
ATOM 851 C CA . SER A 1 105 ? -9.494 -7.335 10.485 1.00 81.75 105 SER A CA 1
ATOM 852 C C . SER A 1 105 ? -10.521 -8.475 10.502 1.00 81.75 105 SER A C 1
ATOM 854 O O . SER A 1 105 ? -11.692 -8.268 10.178 1.00 81.75 105 SER A O 1
ATOM 856 N N . ASN A 1 106 ? -10.064 -9.692 10.807 1.00 82.12 106 ASN A N 1
ATOM 857 C CA . ASN A 1 106 ? -10.867 -10.924 10.795 1.00 82.12 106 ASN A CA 1
ATOM 858 C C . ASN A 1 106 ? -11.454 -11.303 9.423 1.00 82.12 106 ASN A C 1
ATOM 860 O O . ASN A 1 106 ? -12.242 -12.240 9.335 1.00 82.12 106 ASN A O 1
ATOM 864 N N . THR A 1 107 ? -11.058 -10.622 8.348 1.00 85.06 107 THR A N 1
ATOM 865 C CA . THR A 1 107 ? -11.462 -10.958 6.982 1.00 85.06 107 THR A CA 1
ATOM 866 C C . THR A 1 107 ? -10.275 -11.551 6.239 1.00 85.06 107 THR A C 1
ATOM 868 O O . THR A 1 107 ? -9.214 -10.933 6.153 1.00 85.06 107 THR A O 1
ATOM 871 N N . LYS A 1 108 ? -10.439 -12.770 5.721 1.00 88.06 108 LYS A N 1
ATOM 872 C CA . LYS A 1 108 ? -9.395 -13.465 4.967 1.00 88.06 108 LYS A CA 1
ATOM 873 C C . LYS A 1 108 ? -9.455 -13.058 3.496 1.00 88.06 108 LYS A C 1
ATOM 875 O O . LYS A 1 108 ? -10.471 -13.262 2.838 1.00 88.06 108 LYS A O 1
ATOM 880 N N . LEU A 1 109 ? -8.360 -12.511 2.986 1.00 90.56 109 LEU A N 1
ATOM 881 C CA . LEU A 1 109 ? -8.138 -12.222 1.577 1.00 90.56 109 LEU A CA 1
ATOM 882 C C . LEU A 1 109 ? -7.292 -13.337 0.988 1.00 90.56 109 LEU A C 1
ATOM 884 O O . LEU A 1 109 ? -6.263 -13.724 1.541 1.00 90.56 109 LEU A O 1
ATOM 888 N N . LYS A 1 110 ? -7.759 -13.875 -0.132 1.00 91.50 110 LYS A N 1
ATOM 889 C CA . LYS A 1 110 ? -7.088 -14.976 -0.808 1.00 91.50 110 LYS A CA 1
ATOM 890 C C . LYS A 1 110 ? -5.937 -14.477 -1.660 1.00 91.50 110 LYS A C 1
ATOM 892 O O . LYS A 1 110 ? -6.008 -13.373 -2.213 1.00 91.50 110 LYS A O 1
ATOM 897 N N . LYS A 1 111 ? -4.923 -15.323 -1.836 1.00 92.19 111 LYS A N 1
ATOM 898 C CA . LYS A 1 111 ? -3.926 -15.136 -2.889 1.00 92.19 111 LYS A CA 1
ATOM 899 C C . LYS A 1 111 ? -4.626 -14.848 -4.221 1.00 92.19 111 LYS A C 1
ATOM 901 O O . LYS A 1 111 ? -5.671 -15.420 -4.532 1.00 92.19 111 LYS A O 1
ATOM 906 N N . GLY A 1 112 ? -4.067 -13.931 -4.993 1.00 93.50 112 GLY A N 1
ATOM 907 C CA . GLY A 1 112 ? -4.647 -13.409 -6.226 1.00 93.50 112 GLY A CA 1
ATOM 908 C C . GLY A 1 112 ? -5.565 -12.199 -6.042 1.00 93.50 112 GLY A C 1
ATOM 909 O O . GLY A 1 112 ? -5.904 -11.574 -7.043 1.00 93.50 112 GLY A O 1
ATOM 910 N N . THR A 1 113 ? -5.935 -11.829 -4.810 1.00 93.56 113 THR A N 1
ATOM 911 C CA . THR A 1 113 ? -6.719 -10.609 -4.562 1.00 93.56 113 THR A CA 1
ATOM 912 C C . THR A 1 113 ? -5.889 -9.364 -4.875 1.00 93.56 113 THR A C 1
ATOM 914 O O . THR A 1 113 ? -4.701 -9.296 -4.552 1.00 93.56 113 THR A O 1
ATOM 917 N N . TYR A 1 114 ? -6.526 -8.370 -5.490 1.00 93.56 114 TYR A N 1
ATOM 918 C CA . TYR A 1 114 ? -5.895 -7.104 -5.837 1.00 93.56 114 TYR A CA 1
ATOM 919 C C . TYR A 1 114 ? -5.953 -6.102 -4.684 1.00 93.56 114 TYR A C 1
ATOM 921 O O . TYR A 1 114 ? -7.013 -5.828 -4.126 1.00 93.56 114 TYR A O 1
ATOM 929 N N . LEU A 1 115 ? -4.804 -5.516 -4.374 1.00 93.56 115 LEU A N 1
ATOM 930 C CA . LEU A 1 115 ? -4.642 -4.355 -3.518 1.00 93.56 115 LEU A CA 1
ATOM 931 C C . LEU A 1 115 ? -4.290 -3.143 -4.375 1.00 93.56 115 LEU A C 1
ATOM 933 O O . LEU A 1 115 ? -3.616 -3.249 -5.401 1.00 93.56 115 LEU A O 1
ATOM 937 N N . TYR A 1 116 ? -4.725 -1.974 -3.923 1.00 93.19 116 TYR A N 1
ATOM 938 C CA . TYR A 1 116 ? -4.497 -0.719 -4.622 1.00 93.19 116 TYR A CA 1
ATOM 939 C C . TYR A 1 116 ? -3.674 0.197 -3.732 1.00 93.19 116 TYR A C 1
ATOM 941 O O . TYR A 1 116 ? -4.110 0.562 -2.644 1.00 93.19 116 TYR A O 1
ATOM 949 N N . GLY A 1 117 ? -2.489 0.564 -4.206 1.00 93.94 117 GLY A N 1
ATOM 950 C CA . GLY A 1 117 ? -1.625 1.531 -3.540 1.00 93.94 117 GLY A CA 1
ATOM 951 C C . GLY A 1 117 ? -1.436 2.779 -4.381 1.00 93.94 117 GLY A C 1
ATOM 952 O O . GLY A 1 117 ? -1.758 2.802 -5.568 1.00 93.94 117 GLY A O 1
ATOM 953 N N . THR A 1 118 ? -0.901 3.819 -3.765 1.00 93.69 118 THR A N 1
ATOM 954 C CA . THR A 1 118 ? -0.500 5.060 -4.427 1.00 93.69 118 THR A CA 1
ATOM 955 C C . THR A 1 118 ? 1.004 5.217 -4.337 1.00 93.69 118 THR A C 1
ATOM 957 O O . THR A 1 118 ? 1.592 4.942 -3.290 1.00 93.69 118 THR A O 1
ATOM 960 N N . VAL A 1 119 ? 1.624 5.682 -5.416 1.00 93.31 119 VAL A N 1
ATOM 961 C CA . VAL A 1 119 ? 3.031 6.085 -5.397 1.00 93.31 119 VAL A CA 1
ATOM 962 C C . VAL A 1 119 ? 3.183 7.284 -4.473 1.00 93.31 119 VAL A C 1
ATOM 964 O O . VAL A 1 119 ? 2.576 8.327 -4.710 1.00 93.31 119 VAL A O 1
ATOM 967 N N . SER A 1 120 ? 3.977 7.122 -3.421 1.00 91.44 120 SER A N 1
ATOM 968 C CA . SER A 1 120 ? 4.214 8.148 -2.406 1.00 91.44 120 SER A CA 1
ATOM 969 C C . SER A 1 120 ? 5.466 8.980 -2.670 1.00 91.44 120 SER A C 1
ATOM 971 O O . SER A 1 120 ? 5.647 10.003 -2.023 1.00 91.44 120 SER A O 1
ATOM 973 N N . GLY A 1 121 ? 6.340 8.549 -3.583 1.00 88.50 121 GLY A N 1
ATOM 974 C CA . GLY A 1 121 ? 7.515 9.320 -3.973 1.00 88.50 121 GLY A CA 1
ATOM 975 C C . GLY A 1 121 ? 8.542 8.516 -4.761 1.00 88.50 121 GLY A C 1
ATOM 976 O O . GLY A 1 121 ? 8.430 7.296 -4.914 1.00 88.50 121 GLY A O 1
ATOM 977 N N . PHE A 1 122 ? 9.569 9.221 -5.229 1.00 85.88 122 PHE A N 1
ATOM 978 C CA . PHE A 1 122 ? 10.665 8.669 -6.021 1.00 85.88 122 PHE A CA 1
ATOM 979 C C . PHE A 1 122 ? 11.998 8.925 -5.322 1.00 85.88 122 PHE A C 1
ATOM 981 O O . PHE A 1 122 ? 12.307 10.050 -4.939 1.00 85.88 122 PHE A O 1
ATOM 988 N N . GLY A 1 123 ? 12.784 7.866 -5.150 1.00 82.31 123 GLY A N 1
ATOM 989 C CA . GLY A 1 123 ? 14.220 7.947 -4.902 1.00 82.31 123 GLY A CA 1
ATOM 990 C C . GLY A 1 123 ? 14.998 7.856 -6.217 1.00 82.31 123 GLY A C 1
ATOM 991 O O . GLY A 1 123 ? 14.409 7.830 -7.290 1.00 82.31 123 GLY A O 1
ATOM 992 N N . GLN A 1 124 ? 16.325 7.748 -6.142 1.00 78.44 124 GLN A N 1
ATOM 993 C CA . GLN A 1 124 ? 17.195 7.758 -7.327 1.00 78.44 124 GLN A CA 1
ATOM 994 C C . GLN A 1 124 ? 16.947 6.589 -8.303 1.00 78.44 124 GLN A C 1
ATOM 996 O O . GLN A 1 124 ? 17.042 6.770 -9.509 1.00 78.44 124 GLN A O 1
ATOM 1001 N N . GLN A 1 125 ? 16.619 5.400 -7.791 1.00 84.94 125 GLN A N 1
ATOM 1002 C CA . GLN A 1 125 ? 16.263 4.203 -8.576 1.00 84.94 125 GLN A CA 1
ATOM 1003 C C . GLN A 1 125 ? 15.163 3.394 -7.869 1.00 84.94 125 GLN A C 1
ATOM 1005 O O . GLN A 1 125 ? 15.075 2.172 -7.988 1.00 84.94 125 GLN A O 1
ATOM 1010 N N . ARG A 1 126 ? 14.348 4.075 -7.054 1.00 88.25 126 ARG A N 1
ATOM 1011 C CA . ARG A 1 126 ? 13.299 3.442 -6.250 1.00 88.25 126 ARG A CA 1
ATOM 1012 C C . ARG A 1 126 ? 11.998 4.194 -6.348 1.00 88.25 126 ARG A C 1
ATOM 1014 O O . ARG A 1 126 ? 11.972 5.415 -6.220 1.00 88.25 126 ARG A O 1
ATOM 1021 N N . VAL A 1 127 ? 10.915 3.444 -6.473 1.00 90.19 127 VAL A N 1
ATOM 1022 C CA . VAL A 1 127 ? 9.561 3.983 -6.408 1.00 90.19 127 VAL A CA 1
ATOM 1023 C C . VAL A 1 127 ? 8.935 3.537 -5.098 1.00 90.19 127 VAL A C 1
ATOM 1025 O O . VAL A 1 127 ? 8.777 2.343 -4.840 1.00 90.19 127 VAL A O 1
ATOM 1028 N N . LYS A 1 128 ? 8.586 4.504 -4.250 1.00 93.06 128 LYS A N 1
ATOM 1029 C CA . LYS A 1 128 ? 7.897 4.249 -2.986 1.00 93.06 128 LYS A CA 1
ATOM 1030 C C . LYS A 1 128 ? 6.398 4.181 -3.230 1.00 93.06 128 LYS A C 1
ATOM 1032 O O . LYS A 1 128 ? 5.842 5.000 -3.960 1.00 93.06 128 LYS A O 1
ATOM 1037 N N . ALA A 1 129 ? 5.735 3.223 -2.597 1.00 93.62 129 ALA A N 1
ATOM 1038 C CA . ALA A 1 129 ? 4.291 3.079 -2.678 1.00 93.62 129 ALA A CA 1
ATOM 1039 C C . ALA A 1 129 ? 3.699 2.760 -1.307 1.00 93.62 129 ALA A C 1
ATOM 1041 O O . ALA A 1 129 ? 4.297 2.045 -0.499 1.00 93.62 129 ALA A O 1
ATOM 1042 N N . THR A 1 130 ? 2.505 3.2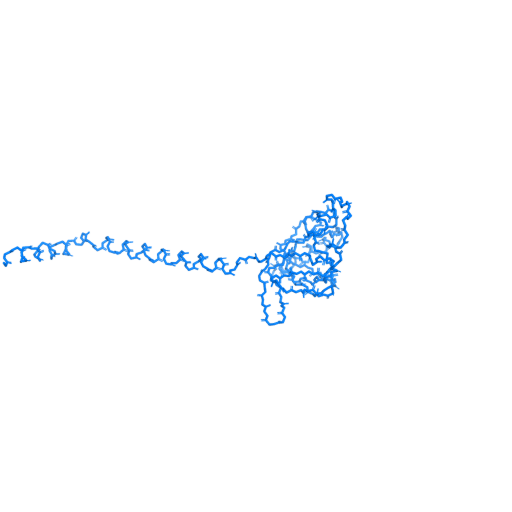90 -1.066 1.00 94.56 130 THR A N 1
ATOM 1043 C CA . THR A 1 130 ? 1.752 3.107 0.173 1.00 94.56 130 THR A CA 1
ATOM 1044 C C . THR A 1 130 ? 0.345 2.606 -0.123 1.00 94.56 130 THR A C 1
ATOM 1046 O O . THR A 1 130 ? -0.282 2.991 -1.110 1.00 94.56 130 THR A O 1
ATOM 1049 N N . ILE A 1 131 ? -0.167 1.736 0.745 1.00 94.81 131 ILE A N 1
ATOM 1050 C CA . ILE A 1 131 ? -1.552 1.256 0.711 1.00 94.81 131 ILE A CA 1
ATOM 1051 C C . ILE A 1 131 ? -2.216 1.723 2.004 1.00 94.81 131 ILE A C 1
ATOM 1053 O O . ILE A 1 131 ? -1.798 1.343 3.101 1.00 94.81 131 ILE A O 1
ATOM 1057 N N . THR A 1 132 ? -3.234 2.571 1.868 1.00 93.00 132 THR A N 1
ATOM 1058 C CA . THR A 1 132 ? -3.949 3.203 2.991 1.00 93.00 132 THR A CA 1
ATOM 1059 C C . THR A 1 132 ? -5.308 2.567 3.272 1.00 93.00 132 THR A C 1
ATOM 1061 O O . THR A 1 132 ? -5.856 2.702 4.364 1.00 93.00 132 THR A O 1
ATOM 1064 N N . SER A 1 133 ? -5.876 1.859 2.295 1.00 90.75 133 SER A N 1
ATOM 1065 C CA . SER A 1 133 ? -7.155 1.172 2.448 1.00 90.75 133 SER A CA 1
ATOM 1066 C C . SER A 1 133 ? -7.236 -0.066 1.563 1.00 90.75 133 SER A C 1
ATOM 1068 O O . SER A 1 133 ? -6.645 -0.117 0.484 1.00 90.75 133 SER A O 1
ATOM 1070 N N . ILE A 1 134 ? -7.976 -1.067 2.033 1.00 91.44 134 ILE A N 1
ATOM 1071 C CA . ILE A 1 134 ? -8.308 -2.280 1.284 1.00 91.44 134 ILE A CA 1
ATOM 1072 C C . ILE A 1 134 ? -9.830 -2.371 1.206 1.00 91.44 134 ILE A C 1
ATOM 1074 O O . ILE A 1 134 ? -10.507 -2.300 2.232 1.00 91.44 134 ILE A O 1
ATOM 1078 N N . LEU A 1 135 ? -10.363 -2.516 -0.006 1.00 88.19 135 LEU A N 1
ATOM 1079 C CA . LEU A 1 135 ? -11.788 -2.737 -0.238 1.00 88.19 135 LEU A CA 1
ATOM 1080 C C . LEU A 1 135 ? -12.083 -4.237 -0.185 1.00 88.19 135 LEU A C 1
ATOM 1082 O O . LEU A 1 135 ? -11.475 -5.010 -0.925 1.00 88.19 135 LEU A O 1
ATOM 1086 N N . VAL A 1 136 ? -13.014 -4.644 0.677 1.00 87.00 136 VAL A N 1
ATOM 1087 C CA . VAL A 1 136 ? -13.457 -6.037 0.791 1.00 87.00 136 VAL A CA 1
ATOM 1088 C C . VAL A 1 136 ? -14.981 -6.083 0.794 1.00 87.00 136 VAL A C 1
ATOM 1090 O O . VAL A 1 136 ? -15.617 -5.634 1.751 1.00 87.00 136 VAL A O 1
ATOM 1093 N N . GLY A 1 137 ? -15.572 -6.597 -0.290 1.00 84.81 137 GLY A N 1
ATOM 1094 C CA . GLY A 1 137 ? -17.000 -6.397 -0.560 1.00 84.81 137 GLY A CA 1
ATOM 1095 C C . GLY A 1 137 ? -17.303 -4.898 -0.633 1.00 84.81 137 GLY A C 1
ATOM 1096 O O . GLY A 1 137 ? -16.614 -4.176 -1.345 1.00 84.81 137 GLY A O 1
ATOM 1097 N N . ASP A 1 138 ? -18.241 -4.427 0.190 1.00 85.44 138 ASP A N 1
ATOM 1098 C CA . ASP A 1 138 ? -18.629 -3.007 0.276 1.00 85.44 138 ASP A CA 1
ATOM 1099 C C . ASP A 1 138 ? -17.973 -2.257 1.449 1.00 85.44 138 ASP A C 1
ATOM 1101 O O . ASP A 1 138 ? -18.401 -1.167 1.835 1.00 85.44 138 ASP A O 1
ATOM 1105 N N . LYS A 1 139 ? -16.952 -2.847 2.084 1.00 85.81 139 LYS A N 1
ATOM 1106 C CA . LYS A 1 139 ? -16.315 -2.285 3.282 1.00 85.81 139 LYS A CA 1
ATOM 1107 C C . LYS A 1 139 ? -14.887 -1.850 2.993 1.00 85.81 139 LYS A C 1
ATOM 1109 O O . LYS A 1 139 ? -14.057 -2.647 2.559 1.00 85.81 139 LYS A O 1
ATOM 1114 N N . PHE A 1 140 ? -14.587 -0.598 3.325 1.00 86.94 140 PHE A N 1
ATOM 1115 C CA . PHE A 1 140 ? -13.223 -0.084 3.348 1.00 86.94 140 PHE A CA 1
ATOM 1116 C C . PHE A 1 140 ? -12.570 -0.403 4.686 1.00 86.94 140 PHE A C 1
ATOM 1118 O O . PHE A 1 140 ? -13.084 -0.055 5.752 1.00 86.94 140 PHE A O 1
ATOM 1125 N N . ILE A 1 141 ? -11.419 -1.062 4.625 1.00 89.88 141 ILE A N 1
ATOM 1126 C CA . ILE A 1 141 ? -10.589 -1.324 5.789 1.00 89.88 141 ILE A CA 1
ATOM 1127 C C . ILE A 1 141 ? -9.364 -0.423 5.718 1.00 89.88 141 ILE A C 1
ATOM 1129 O O . ILE A 1 141 ? -8.530 -0.583 4.830 1.00 89.88 141 ILE A O 1
ATOM 1133 N N . ASN A 1 142 ? -9.251 0.508 6.665 1.00 90.25 142 ASN A N 1
ATOM 1134 C CA . ASN A 1 142 ? -8.093 1.390 6.763 1.00 90.25 142 ASN A CA 1
ATOM 1135 C C . ASN A 1 142 ? -6.879 0.593 7.238 1.00 90.25 142 ASN A C 1
ATOM 1137 O O . ASN A 1 142 ? -6.931 -0.087 8.264 1.00 90.25 142 ASN A O 1
ATOM 1141 N N . VAL A 1 143 ? -5.789 0.684 6.485 1.00 90.50 143 VAL A N 1
ATOM 1142 C CA . VAL A 1 143 ? -4.519 -0.003 6.736 1.00 90.50 143 VAL A CA 1
ATOM 1143 C C . VAL A 1 143 ? -3.369 0.978 6.525 1.00 90.50 143 VAL A C 1
ATOM 1145 O O . VAL A 1 143 ? -3.555 2.074 6.007 1.00 90.50 143 VAL A O 1
ATOM 1148 N N . LYS A 1 144 ? -2.159 0.605 6.934 1.00 92.00 144 LYS A N 1
ATOM 1149 C CA . LYS A 1 144 ? -0.952 1.378 6.633 1.00 92.00 144 LYS A CA 1
ATOM 1150 C C . LYS A 1 144 ? 0.152 0.412 6.240 1.00 92.00 144 LYS A C 1
ATOM 1152 O O . LYS A 1 144 ? 0.877 -0.072 7.102 1.00 92.00 144 LYS A O 1
ATOM 1157 N N . LEU A 1 145 ? 0.230 0.107 4.949 1.00 91.06 145 LEU A N 1
ATOM 1158 C CA . LEU A 1 145 ? 1.261 -0.768 4.397 1.00 91.06 145 LEU A CA 1
ATOM 1159 C C . LEU A 1 145 ? 2.221 0.055 3.537 1.00 91.06 145 LEU A C 1
ATOM 1161 O O . LEU A 1 145 ? 1.779 0.862 2.715 1.00 91.06 145 LEU A O 1
ATOM 1165 N N . SER A 1 146 ? 3.517 -0.178 3.727 1.00 91.94 146 SER A N 1
ATOM 1166 C CA . SER A 1 146 ? 4.583 0.297 2.842 1.00 91.94 146 SER A CA 1
ATOM 1167 C C . SER A 1 146 ? 5.072 -0.864 1.986 1.00 91.94 146 SER A C 1
ATOM 1169 O O . SER A 1 146 ? 5.086 -2.010 2.437 1.00 91.94 146 SER A O 1
ATOM 1171 N N . VAL A 1 147 ? 5.460 -0.566 0.751 1.00 92.12 147 VAL A N 1
ATOM 1172 C CA . VAL A 1 147 ? 6.017 -1.557 -0.173 1.00 92.12 147 VAL A CA 1
ATOM 1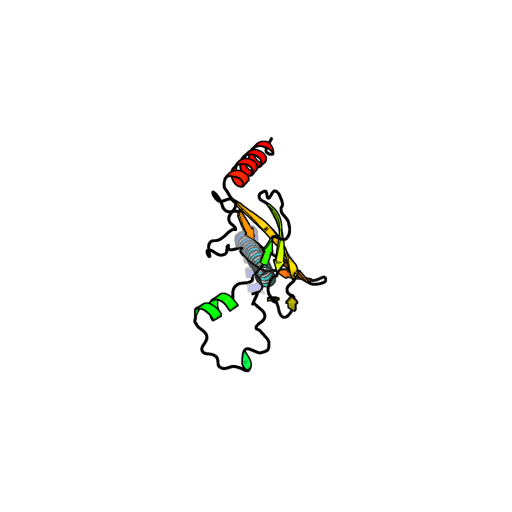173 C C . VAL A 1 147 ? 7.528 -1.645 0.017 1.00 92.12 147 VAL A C 1
ATOM 1175 O O . VAL A 1 147 ? 8.209 -0.621 0.034 1.00 92.12 147 VAL A O 1
ATOM 1178 N N . PHE A 1 148 ? 8.038 -2.868 0.124 1.00 91.31 148 PHE A N 1
ATOM 1179 C CA . PHE A 1 148 ? 9.462 -3.185 0.214 1.00 91.31 148 PHE A CA 1
ATOM 1180 C C . PHE A 1 148 ? 9.847 -4.102 -0.946 1.00 91.31 148 PHE A C 1
ATOM 1182 O O . PHE A 1 148 ? 9.019 -4.899 -1.395 1.00 91.31 148 PHE A O 1
ATOM 1189 N N . ASP A 1 149 ? 11.075 -3.963 -1.435 1.00 90.69 149 ASP A N 1
ATOM 1190 C CA . ASP A 1 149 ? 11.645 -4.887 -2.417 1.00 90.69 149 ASP A CA 1
ATOM 1191 C C . ASP A 1 149 ? 12.231 -6.131 -1.720 1.00 90.69 149 ASP A C 1
ATOM 1193 O O . ASP A 1 149 ? 12.342 -6.187 -0.493 1.00 90.69 149 ASP A O 1
ATOM 1197 N N . ASN A 1 150 ? 12.630 -7.135 -2.499 1.00 87.50 150 ASN A N 1
ATOM 1198 C CA . ASN A 1 150 ? 13.203 -8.391 -2.006 1.00 87.50 150 ASN A CA 1
ATOM 1199 C C . ASN A 1 150 ? 14.571 -8.209 -1.321 1.00 87.50 150 ASN A C 1
ATOM 1201 O O . ASN A 1 150 ? 15.052 -9.127 -0.665 1.00 87.50 150 ASN A O 1
ATOM 1205 N N . ASP A 1 151 ? 15.191 -7.037 -1.462 1.00 86.06 151 ASP A N 1
ATOM 1206 C CA . ASP A 1 151 ? 16.407 -6.648 -0.743 1.00 86.06 151 ASP A CA 1
ATOM 1207 C C . ASP A 1 151 ? 16.133 -6.022 0.638 1.00 86.06 151 ASP A C 1
ATOM 1209 O O . ASP A 1 151 ? 17.064 -5.629 1.341 1.00 86.06 151 ASP A O 1
ATOM 1213 N N . GLY A 1 152 ? 14.861 -5.926 1.042 1.00 83.62 152 GLY A N 1
ATOM 1214 C CA . GLY A 1 152 ? 14.447 -5.398 2.341 1.00 83.62 152 GLY A CA 1
ATOM 1215 C C . GLY A 1 152 ? 14.419 -3.871 2.429 1.00 83.62 152 GLY A C 1
ATOM 1216 O O . GLY A 1 152 ? 14.091 -3.327 3.485 1.00 83.62 152 GLY A O 1
ATOM 1217 N N . MET A 1 153 ? 14.724 -3.153 1.347 1.00 87.50 153 MET A N 1
ATOM 1218 C CA . MET A 1 153 ? 14.650 -1.694 1.313 1.00 87.50 153 MET A CA 1
ATOM 1219 C C . MET A 1 153 ? 13.263 -1.208 0.863 1.00 87.50 153 MET A C 1
ATOM 1221 O O . MET A 1 153 ? 12.566 -1.847 0.073 1.00 87.50 153 MET A O 1
ATOM 1225 N N . GLU A 1 154 ? 12.849 -0.044 1.373 1.00 89.31 154 GLU A N 1
ATOM 1226 C CA . GLU A 1 154 ? 11.555 0.556 1.028 1.00 89.31 154 GLU A CA 1
ATOM 1227 C C . GLU A 1 154 ? 11.524 1.026 -0.435 1.00 89.31 154 GLU A C 1
ATOM 1229 O O . GLU A 1 154 ? 12.410 1.750 -0.900 1.00 89.31 154 GLU A O 1
ATOM 1234 N N . GLY A 1 155 ? 10.436 0.685 -1.124 1.00 90.62 155 GLY A N 1
ATOM 1235 C CA . GLY A 1 155 ? 10.207 0.972 -2.534 1.00 90.62 155 GLY A CA 1
ATOM 1236 C C . GLY A 1 155 ? 10.846 -0.065 -3.451 1.00 90.62 155 GLY A C 1
ATOM 1237 O O . GLY A 1 155 ? 11.899 -0.612 -3.139 1.00 90.62 155 GLY A O 1
ATOM 1238 N N . PHE A 1 156 ? 10.210 -0.322 -4.592 1.00 89.44 156 PHE A N 1
ATOM 1239 C CA . PHE A 1 156 ? 10.703 -1.293 -5.568 1.00 89.44 156 PHE A CA 1
ATOM 1240 C C . PHE A 1 156 ? 11.731 -0.659 -6.505 1.00 89.44 156 PHE A C 1
ATOM 1242 O O . PHE A 1 156 ? 11.627 0.523 -6.859 1.00 89.44 156 PHE A O 1
ATOM 1249 N N . TYR A 1 157 ? 12.723 -1.454 -6.888 1.00 88.69 157 TYR A N 1
ATOM 1250 C CA . TYR A 1 157 ? 13.784 -1.060 -7.795 1.00 88.69 157 TYR A CA 1
ATOM 1251 C C . TYR A 1 157 ? 13.253 -0.822 -9.211 1.00 88.69 157 TYR A C 1
ATOM 1253 O O . TYR A 1 157 ? 12.509 -1.631 -9.770 1.00 88.69 157 TYR A O 1
ATOM 1261 N N . VAL A 1 158 ? 13.671 0.293 -9.808 1.00 84.81 158 VAL A N 1
ATOM 1262 C CA . VAL A 1 158 ? 13.414 0.609 -11.214 1.00 84.81 158 VAL A CA 1
ATOM 1263 C C . VAL A 1 158 ? 14.746 0.958 -11.885 1.00 84.81 158 VAL A C 1
ATOM 1265 O O . VAL A 1 158 ? 15.406 1.899 -11.440 1.00 84.81 158 VAL A O 1
ATOM 1268 N N . PRO A 1 159 ? 15.146 0.242 -12.955 1.00 80.62 159 PRO A N 1
ATOM 1269 C CA . PRO A 1 159 ? 16.378 0.528 -13.684 1.00 80.62 159 PRO A CA 1
ATOM 1270 C C . PRO A 1 159 ? 16.467 1.978 -14.183 1.00 80.62 159 PRO A C 1
ATOM 1272 O O . PRO A 1 159 ? 15.470 2.587 -14.577 1.00 80.62 159 PRO A O 1
ATOM 1275 N N . GLU A 1 160 ? 17.689 2.515 -14.220 1.00 70.00 160 GLU A N 1
ATOM 1276 C CA . GLU A 1 160 ? 17.962 3.937 -14.478 1.00 70.00 160 GLU A CA 1
ATOM 1277 C C . GLU A 1 160 ? 17.471 4.445 -15.844 1.00 70.00 160 GLU A C 1
ATOM 1279 O O . GLU A 1 160 ? 17.054 5.597 -15.962 1.00 70.00 160 GLU A O 1
ATOM 1284 N N . SER A 1 161 ? 17.465 3.593 -16.874 1.00 64.19 161 SER A N 1
ATOM 1285 C CA . SER A 1 161 ? 16.942 3.940 -18.204 1.00 64.19 161 SER A CA 1
ATOM 1286 C C . SER A 1 161 ? 15.450 4.277 -18.156 1.00 64.19 161 SER A C 1
ATOM 1288 O O . SER A 1 161 ? 15.032 5.313 -18.675 1.00 64.19 161 SER A O 1
ATOM 1290 N N . SER A 1 162 ? 14.671 3.457 -17.453 1.00 64.75 162 SER A N 1
ATOM 1291 C CA . SER A 1 162 ? 13.241 3.671 -17.229 1.00 64.75 162 SER A CA 1
ATOM 1292 C C . SER A 1 162 ? 12.980 4.858 -16.295 1.00 64.75 162 SER A C 1
ATOM 1294 O O . SER A 1 162 ? 11.976 5.553 -16.440 1.00 64.75 162 SER A O 1
ATOM 1296 N N . PHE A 1 163 ? 13.896 5.129 -15.359 1.00 63.31 163 PHE A N 1
ATOM 1297 C CA . PHE A 1 163 ? 13.796 6.263 -14.438 1.00 63.31 163 PHE A CA 1
ATOM 1298 C C . PHE A 1 163 ? 14.063 7.617 -15.116 1.00 63.31 163 PHE A C 1
ATOM 1300 O O . PHE A 1 163 ? 13.335 8.580 -14.879 1.00 63.31 163 PHE A O 1
ATOM 1307 N N . ARG A 1 164 ? 15.066 7.710 -16.000 1.00 68.31 164 ARG A N 1
ATOM 1308 C CA . ARG A 1 164 ? 15.367 8.941 -16.755 1.00 68.31 164 ARG A CA 1
ATOM 1309 C C . ARG A 1 164 ? 14.249 9.335 -17.716 1.00 68.31 164 ARG A C 1
ATOM 1311 O O . ARG A 1 164 ? 13.909 10.516 -17.780 1.00 68.31 164 ARG A O 1
ATOM 1318 N N . GLU A 1 165 ? 13.684 8.371 -18.448 1.00 66.06 165 GLU A N 1
ATOM 1319 C CA . GLU A 1 165 ? 12.506 8.618 -19.294 1.00 66.06 165 GLU A CA 1
ATOM 1320 C C . GLU A 1 165 ? 11.352 9.159 -18.440 1.00 66.06 165 GLU A C 1
ATOM 1322 O O . GLU A 1 165 ? 10.731 10.164 -18.780 1.00 66.06 165 GLU A O 1
ATOM 1327 N N . PHE A 1 166 ? 11.152 8.568 -17.262 1.00 64.44 166 PHE A N 1
ATOM 1328 C CA . PHE A 1 166 ? 10.124 8.988 -16.327 1.00 64.44 166 PHE A CA 1
ATOM 1329 C C . PHE A 1 166 ? 10.333 10.412 -15.763 1.00 64.44 166 PHE A C 1
ATOM 1331 O O . PHE A 1 166 ? 9.398 11.214 -15.775 1.00 64.44 166 PHE A O 1
ATOM 1338 N N . MET A 1 167 ? 11.542 10.768 -15.307 1.00 67.75 167 MET A N 1
ATOM 1339 C CA . MET A 1 167 ? 11.840 12.124 -14.811 1.00 67.75 167 MET A CA 1
ATOM 1340 C C . MET A 1 167 ? 11.653 13.192 -15.893 1.00 67.75 167 MET A C 1
ATOM 1342 O O . MET A 1 167 ? 11.174 14.288 -15.602 1.00 67.75 167 MET A O 1
ATOM 1346 N N . LYS A 1 168 ? 12.019 12.873 -17.138 1.00 68.38 168 LYS A N 1
ATOM 1347 C CA . LYS A 1 168 ? 11.826 13.760 -18.288 1.00 68.38 168 LYS A CA 1
ATOM 1348 C C . LYS A 1 168 ? 10.338 13.964 -18.593 1.00 68.38 168 LYS A C 1
ATOM 1350 O O . LYS A 1 168 ? 9.903 15.092 -18.819 1.00 68.38 168 LYS A O 1
ATOM 1355 N N . ASP A 1 169 ? 9.545 12.897 -18.541 1.00 65.19 169 ASP A N 1
ATOM 1356 C CA . ASP A 1 169 ? 8.094 12.977 -18.724 1.00 65.19 169 ASP A CA 1
ATOM 1357 C C . ASP A 1 169 ? 7.427 13.773 -17.581 1.00 65.19 169 ASP A C 1
ATOM 1359 O O . ASP A 1 169 ? 6.507 14.559 -17.824 1.00 65.19 169 ASP A O 1
ATOM 1363 N N . ALA A 1 170 ? 7.898 13.625 -16.337 1.00 64.75 170 ALA A N 1
ATOM 1364 C CA . ALA A 1 170 ? 7.380 14.352 -15.176 1.00 64.75 170 ALA A CA 1
ATOM 1365 C C . ALA A 1 170 ? 7.675 15.861 -15.232 1.00 64.75 170 ALA A C 1
ATOM 1367 O O . ALA A 1 170 ? 6.776 16.653 -14.956 1.00 64.75 170 ALA A O 1
ATOM 1368 N N . SER A 1 171 ? 8.882 16.269 -15.645 1.00 62.00 171 SER A N 1
ATOM 1369 C CA . SER A 1 171 ? 9.224 17.690 -15.808 1.00 62.00 171 SER A CA 1
ATOM 1370 C C . SER A 1 171 ? 8.501 18.342 -16.989 1.00 62.00 171 SER A C 1
ATOM 1372 O O . SER A 1 171 ? 8.138 19.511 -16.911 1.00 62.00 171 SER A O 1
ATOM 1374 N N . SER A 1 172 ? 8.223 17.585 -18.055 1.00 62.88 172 SER A N 1
ATOM 1375 C CA . SER A 1 172 ? 7.487 18.091 -19.223 1.00 62.88 172 SER A CA 1
ATOM 1376 C C . SER A 1 172 ? 5.986 18.308 -18.985 1.00 62.88 172 SER A C 1
ATOM 1378 O O . SER A 1 172 ? 5.355 19.037 -19.739 1.00 62.88 172 SER A O 1
ATOM 1380 N N . SER A 1 173 ? 5.403 17.688 -17.951 1.00 57.78 173 SER A N 1
ATOM 1381 C CA . SER A 1 173 ? 3.960 17.769 -17.661 1.00 57.78 173 SER A CA 1
ATOM 1382 C C . SER A 1 173 ? 3.583 18.871 -16.660 1.00 57.78 173 SER A C 1
ATOM 1384 O O . SER A 1 173 ? 2.422 18.947 -16.270 1.00 57.78 173 SER A O 1
ATOM 1386 N N . ALA A 1 174 ? 4.548 19.670 -16.196 1.00 52.16 174 ALA A N 1
ATOM 1387 C CA . ALA A 1 174 ? 4.348 20.734 -15.207 1.00 52.16 174 ALA A CA 1
ATOM 1388 C C . ALA A 1 174 ? 4.254 22.145 -15.832 1.00 52.16 174 ALA A C 1
ATOM 1390 O O . ALA A 1 174 ? 4.509 23.128 -15.137 1.00 52.16 174 ALA A O 1
ATOM 1391 N N . VAL A 1 175 ? 3.918 22.242 -17.126 1.00 40.81 175 VAL A N 1
ATOM 1392 C CA . VAL A 1 175 ? 3.691 23.508 -17.855 1.00 40.81 175 VAL A CA 1
ATOM 1393 C C . VAL A 1 175 ? 2.214 23.779 -18.093 1.00 40.81 175 VAL A C 1
ATOM 1395 O O . VAL A 1 175 ? 1.471 22.805 -18.351 1.00 40.81 175 VAL A O 1
#

Sequence (175 aa):
EIQRKSFERQKAIENGLGIGRFDEDERKEKQRRDSIARVRQEEKERNRPKLVIKSGDTNAEKFHTVTSPDDAAEAKLIRAMIDQTTKAKEGTRLRFKLLDDITVSNTKLKKGTYLYGTVSGFGQQRVKATITSILVGDKFINVKLSVFDNDGMEGFYVPESSFREFMKDASSSAV

pLDDT: mean 77.99, std 12.42, range [40.81, 95.06]

Secondary structure (DSSP, 8-state):
-HHHHHHHHHHHHHHHTTTTHHHHHHHHHHHHHHHHHHHHHHHHHHTPPPPEEEPPPTTGGG------HHHHHHTT---EEE-S-----TT-EEEEEESS-EEETTEEEPTT-EEEEEEEEE-SSEEEEEEEEEEETTEEEEEEEE-B-TTS-BBEE--HHHHHHHHHHHHHT--

Foldseek 3Di:
DVVVVVVVVVVVVCVVVVVCVVVVVVVVVVVVVVVVVVVVVVVCVVLPAFDKFFDDDPCPVVDPDPDDVVVVVVRRDWDWDFPDDDLADAQDKTKTFTQGWMATPNDIDHGRDIAIWGFHDDDQFFTKIWGQWDDDPNDTHGHTDIDDDPVRHTGDGHDNVSVVVSVVVVVVVPD

InterPro domains:
  IPR055407 Conjugative transposon TraM, C-terminal [PF12508] (78-174)

Radius of gyration: 28.74 Å; chains: 1; bounding box: 52×77×72 Å